Protein AF-A0A1J3J808-F1 (afdb_monomer_lite)

Organism: Noccaea caerulescens (NCBI:txid107243)

Radius of gyration: 17.27 Å; chains: 1; bounding box: 30×44×41 Å

Secondary structure (DSSP, 8-state):
-TTTS---S--BPPTTTTGGGSSSTTTTHHHHHHHHHHHT--B---SS-HHHHHHHHHHHHHTTSS-HHHHHHHHHHHHHHHHHHHHHH--SS-THHHHHHHHHHHHHHHHHHHTT-

Foldseek 3Di:
DCPPVVDLAAAEADELNLQVVDVVGVPCSLVSLLVCLVVRHLYYDYPPPVVVVVVSVVVCCVVVSDPVVSNVSSVVNVVVVVCVVVVVVPPDPPCPVVVVVVVVVVVVVVVVVVVVD

pLDDT: mean 75.34, std 17.38, range [39.56, 93.06]

Structure (mmCIF, N/CA/C/O backbone):
data_AF-A0A1J3J808-F1
#
_entry.id   AF-A0A1J3J808-F1
#
loop_
_atom_site.group_PDB
_atom_site.id
_atom_site.type_symbol
_atom_site.label_atom_id
_atom_site.label_alt_id
_atom_site.label_comp_id
_atom_site.label_asym_id
_atom_site.label_entity_id
_atom_site.label_seq_id
_atom_site.pdbx_PDB_ins_code
_atom_site.Cartn_x
_atom_site.Cartn_y
_atom_site.Cartn_z
_atom_site.occupancy
_atom_site.B_iso_or_equiv
_atom_site.auth_seq_id
_atom_site.auth_comp_id
_atom_site.auth_asym_id
_atom_site.auth_atom_id
_atom_site.pdbx_PDB_model_num
ATOM 1 N N . LEU A 1 1 ? -9.085 -9.922 -10.928 1.00 76.81 1 LEU A N 1
ATOM 2 C CA . LEU A 1 1 ? -8.414 -10.887 -10.026 1.00 76.81 1 LEU A CA 1
ATOM 3 C C . LEU A 1 1 ? -9.219 -11.141 -8.747 1.00 76.81 1 LEU A C 1
ATOM 5 O O . LEU A 1 1 ? -9.826 -12.195 -8.639 1.00 76.81 1 LEU A O 1
ATOM 9 N N . LYS A 1 2 ? -9.308 -10.180 -7.818 1.00 78.00 2 LYS A N 1
ATOM 10 C CA . LYS A 1 2 ? -9.957 -10.384 -6.507 1.00 78.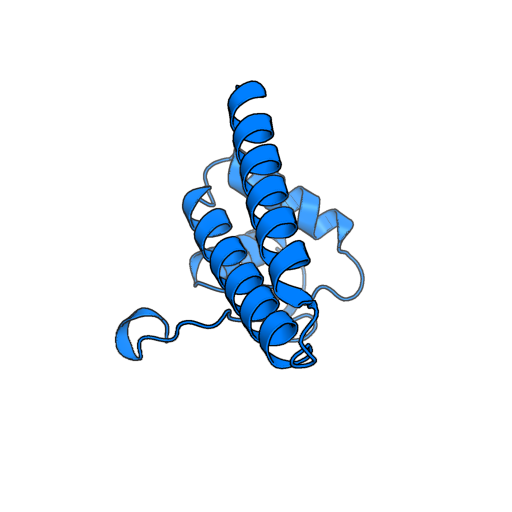00 2 LYS A CA 1
ATOM 11 C C . LYS A 1 2 ? -11.457 -10.721 -6.578 1.00 78.00 2 LYS A C 1
ATOM 13 O O . LYS A 1 2 ? -11.892 -11.656 -5.921 1.00 78.00 2 LYS A O 1
ATOM 18 N N . GLN A 1 3 ? -12.228 -10.001 -7.397 1.00 77.56 3 GLN A N 1
ATOM 19 C CA . GLN A 1 3 ? -13.685 -10.189 -7.4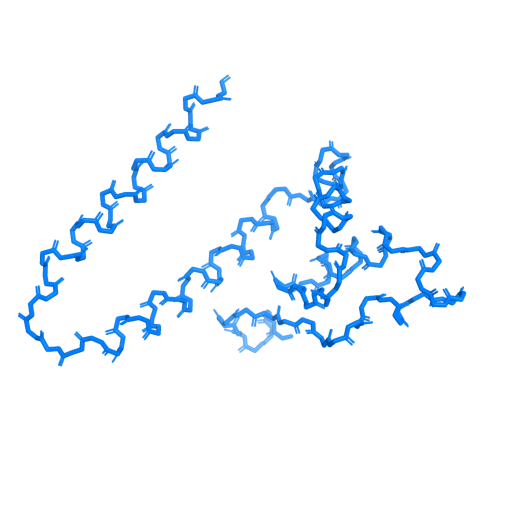87 1.00 77.56 3 GLN A CA 1
ATOM 20 C C . GLN A 1 3 ? -14.078 -11.373 -8.384 1.00 77.56 3 GLN A C 1
ATOM 22 O O . GLN A 1 3 ? -14.750 -12.289 -7.934 1.00 77.56 3 GLN A O 1
ATOM 27 N N . LYS A 1 4 ? -13.613 -11.391 -9.642 1.00 74.75 4 LYS A N 1
ATOM 28 C CA . LYS A 1 4 ? -14.027 -12.409 -10.629 1.00 74.75 4 LYS A CA 1
ATOM 29 C C . LYS A 1 4 ? -13.464 -13.815 -10.380 1.00 74.75 4 LYS A C 1
ATOM 31 O O . LYS A 1 4 ? -14.129 -14.782 -10.710 1.00 74.75 4 LYS A O 1
ATOM 36 N N . LEU A 1 5 ? -12.250 -13.930 -9.833 1.00 78.06 5 LEU A N 1
ATOM 37 C CA . LEU A 1 5 ? -11.577 -15.223 -9.615 1.00 78.06 5 LEU A CA 1
ATOM 38 C C . LEU A 1 5 ? -11.562 -15.640 -8.136 1.00 78.06 5 LEU A C 1
ATOM 40 O O . LEU A 1 5 ? -10.974 -16.656 -7.791 1.00 78.06 5 LEU A O 1
ATOM 44 N N . GLY A 1 6 ? -12.160 -14.839 -7.246 1.00 82.56 6 GLY A N 1
ATOM 45 C CA . GLY A 1 6 ? -12.237 -15.150 -5.818 1.00 82.56 6 GLY A CA 1
ATOM 46 C C . GLY A 1 6 ? -10.887 -15.218 -5.095 1.00 82.56 6 GLY A C 1
ATOM 47 O O . GLY A 1 6 ? -10.810 -15.831 -4.034 1.00 82.56 6 GLY A O 1
ATOM 48 N N . PHE A 1 7 ? -9.825 -14.607 -5.637 1.00 83.62 7 PHE A N 1
ATOM 49 C CA . PHE A 1 7 ? -8.472 -14.701 -5.081 1.00 83.62 7 PHE A CA 1
ATOM 50 C C . PHE A 1 7 ? -8.404 -14.198 -3.624 1.00 83.62 7 PHE A C 1
ATOM 52 O O . PHE A 1 7 ? -8.687 -13.030 -3.327 1.00 83.62 7 PHE A O 1
ATOM 59 N N . LYS A 1 8 ? -8.018 -15.099 -2.709 1.00 79.44 8 LYS A N 1
ATOM 60 C CA . LYS A 1 8 ? -7.935 -14.855 -1.255 1.00 79.44 8 LYS A CA 1
ATOM 61 C C . LYS A 1 8 ? -6.524 -14.547 -0.744 1.00 79.44 8 LYS A C 1
ATOM 63 O O . LYS A 1 8 ? -6.375 -14.265 0.441 1.00 79.44 8 LYS A O 1
ATOM 68 N N . GLY A 1 9 ? -5.511 -14.599 -1.608 1.00 82.31 9 GLY A N 1
ATOM 69 C CA . GLY A 1 9 ? -4.159 -14.157 -1.271 1.00 82.31 9 GLY A CA 1
ATOM 70 C C . GLY A 1 9 ? -4.021 -12.632 -1.284 1.00 82.31 9 GLY A C 1
ATOM 71 O O . GLY A 1 9 ? -5.013 -11.898 -1.398 1.00 82.31 9 GLY A O 1
ATOM 72 N N . PHE A 1 10 ? -2.775 -12.169 -1.202 1.00 86.88 10 PHE A N 1
ATOM 73 C CA . PHE A 1 10 ? -2.398 -10.767 -1.373 1.00 86.88 10 PHE A CA 1
ATOM 74 C C . PHE A 1 10 ? -1.674 -10.567 -2.710 1.00 86.88 10 PHE A C 1
ATOM 76 O O . PHE A 1 10 ? -1.085 -11.502 -3.253 1.00 86.88 10 PHE A O 1
ATOM 83 N N . VAL A 1 11 ? -1.749 -9.356 -3.257 1.00 88.12 11 VAL A N 1
ATOM 84 C CA . VAL A 1 11 ? -1.075 -8.973 -4.506 1.00 88.12 11 VAL A CA 1
ATOM 85 C C . VAL A 1 11 ? 0.166 -8.151 -4.179 1.00 88.12 11 VAL A C 1
ATOM 87 O O . VAL A 1 11 ? 0.059 -7.158 -3.460 1.00 88.12 11 VAL A O 1
ATOM 90 N N . ILE A 1 12 ? 1.321 -8.546 -4.715 1.00 88.12 12 ILE A N 1
ATOM 91 C CA . ILE A 1 12 ? 2.593 -7.836 -4.546 1.00 88.12 12 ILE A CA 1
ATOM 92 C C . ILE A 1 12 ? 3.020 -7.151 -5.850 1.00 88.12 12 ILE A C 1
ATOM 94 O O . ILE A 1 12 ? 2.786 -7.697 -6.929 1.00 88.12 12 ILE A O 1
ATOM 98 N N . SER A 1 13 ? 3.610 -5.958 -5.759 1.00 87.12 13 SER A N 1
ATOM 99 C CA . SER A 1 13 ? 4.238 -5.294 -6.907 1.00 87.12 13 SER A CA 1
ATOM 100 C C . SER A 1 13 ? 5.592 -5.919 -7.251 1.00 87.12 13 SER A C 1
ATOM 102 O O . SER A 1 13 ? 6.268 -6.475 -6.387 1.00 87.12 13 SER A O 1
ATOM 104 N N . ASP A 1 14 ? 6.014 -5.756 -8.502 1.00 86.19 14 ASP A N 1
ATOM 105 C CA . ASP A 1 14 ? 7.381 -6.065 -8.927 1.00 86.19 14 ASP A CA 1
ATOM 106 C C . ASP A 1 14 ? 8.387 -5.021 -8.393 1.00 86.19 14 ASP A C 1
ATOM 108 O O . ASP A 1 14 ? 7.989 -3.964 -7.877 1.00 86.19 14 ASP A O 1
ATOM 112 N N . TRP A 1 15 ? 9.679 -5.318 -8.527 1.00 77.06 15 TRP A N 1
ATOM 113 C CA . TRP A 1 15 ? 10.797 -4.448 -8.162 1.00 77.06 15 TRP A CA 1
ATOM 114 C C . TRP A 1 15 ? 10.718 -3.107 -8.904 1.00 77.06 15 TRP A C 1
ATOM 116 O O . TRP A 1 15 ? 10.725 -3.076 -10.135 1.00 77.06 15 TRP A O 1
ATOM 126 N N . GLU A 1 16 ? 10.629 -1.996 -8.160 1.00 79.00 16 GLU A N 1
ATOM 127 C CA . GLU A 1 16 ? 10.462 -0.630 -8.712 1.00 79.00 16 GLU A CA 1
ATOM 128 C C . GLU A 1 16 ? 9.260 -0.499 -9.662 1.00 79.00 16 GLU A C 1
ATOM 130 O O . GLU A 1 16 ? 9.195 0.387 -10.516 1.00 79.00 16 GLU A O 1
ATOM 135 N N . GLY A 1 17 ? 8.264 -1.378 -9.511 1.00 79.25 17 GLY A N 1
ATOM 136 C CA . GLY A 1 17 ? 7.097 -1.396 -10.388 1.00 79.25 17 GLY A CA 1
ATOM 137 C C . GLY A 1 17 ? 6.292 -0.096 -10.342 1.00 79.25 17 GLY A C 1
ATOM 138 O O . GLY A 1 17 ? 5.654 0.251 -11.328 1.00 79.25 17 GLY A O 1
ATOM 139 N N . LEU A 1 18 ? 6.340 0.638 -9.225 1.00 82.06 18 LEU A N 1
ATOM 140 C CA . LEU A 1 18 ? 5.642 1.918 -9.072 1.00 82.06 18 LEU A CA 1
ATOM 141 C C . LEU A 1 18 ? 6.359 3.065 -9.783 1.00 82.06 18 LEU A C 1
ATOM 143 O O . LEU A 1 18 ? 5.693 3.905 -10.379 1.00 82.06 18 LEU A O 1
ATOM 147 N N . ASP A 1 19 ? 7.690 3.102 -9.753 1.00 80.25 19 ASP A N 1
ATOM 148 C CA . ASP A 1 19 ? 8.473 4.184 -10.363 1.00 80.25 19 ASP A CA 1
ATOM 149 C C . ASP A 1 19 ? 8.286 4.227 -11.882 1.00 80.25 19 ASP A C 1
ATOM 151 O O . ASP A 1 19 ? 8.231 5.302 -12.489 1.00 80.25 19 ASP A O 1
ATOM 155 N N . ARG A 1 20 ? 8.088 3.043 -12.473 1.00 81.75 20 ARG A N 1
ATOM 156 C CA . ARG A 1 20 ? 7.814 2.834 -13.899 1.00 81.75 20 ARG A CA 1
ATOM 157 C C . ARG A 1 20 ? 6.391 3.199 -14.330 1.00 81.75 20 ARG A C 1
ATOM 159 O O . ARG A 1 20 ? 6.120 3.188 -15.525 1.00 81.75 20 ARG A O 1
ATOM 166 N N . LEU A 1 21 ? 5.482 3.515 -13.401 1.00 81.81 21 LEU A N 1
ATOM 167 C CA . LEU A 1 21 ? 4.123 3.969 -13.740 1.00 81.81 21 LEU A CA 1
ATOM 168 C C . LEU A 1 21 ? 4.074 5.442 -14.173 1.00 81.81 21 LEU A C 1
ATOM 170 O O . LEU A 1 21 ? 3.054 5.880 -14.701 1.00 81.81 21 LEU A O 1
ATOM 174 N N . SER A 1 22 ? 5.144 6.206 -13.942 1.00 80.00 22 SER A N 1
ATOM 175 C CA . SER A 1 22 ? 5.245 7.619 -14.329 1.00 80.00 22 SER A CA 1
ATOM 176 C C . SER A 1 22 ? 6.313 7.842 -15.393 1.00 80.00 22 SER A C 1
ATOM 178 O O . SER A 1 22 ? 7.348 7.179 -15.385 1.00 80.00 22 SER A O 1
ATOM 180 N N . GLU A 1 23 ? 6.080 8.816 -16.275 1.00 77.88 23 GLU A N 1
ATOM 181 C CA . GLU A 1 23 ? 7.075 9.326 -17.218 1.00 77.88 23 GLU A CA 1
ATOM 182 C C . GLU A 1 23 ? 7.320 10.821 -16.953 1.00 77.88 23 GLU A C 1
ATOM 184 O O . GLU A 1 23 ? 6.362 11.597 -16.985 1.00 77.88 23 GLU A O 1
ATOM 189 N N . PRO A 1 24 ? 8.572 11.256 -16.697 1.00 81.56 24 PRO A N 1
ATOM 190 C CA . PRO A 1 24 ? 9.784 10.447 -16.516 1.00 81.56 24 PRO A CA 1
ATOM 191 C C . PRO A 1 24 ? 9.735 9.594 -15.234 1.00 81.56 24 PRO A C 1
ATOM 193 O O . PRO A 1 24 ? 8.972 9.894 -14.314 1.00 81.56 24 PRO A O 1
ATOM 196 N N . TRP A 1 25 ? 10.526 8.518 -15.181 1.00 78.62 25 TRP A N 1
ATOM 197 C CA . TRP A 1 25 ? 10.486 7.548 -14.078 1.00 78.62 25 TRP A CA 1
ATOM 198 C C . TRP A 1 25 ? 10.678 8.213 -12.713 1.00 78.62 25 TRP A C 1
ATOM 200 O O . TRP A 1 25 ? 11.556 9.058 -12.539 1.00 78.62 25 TRP A O 1
ATOM 210 N N . GLY A 1 26 ? 9.834 7.838 -11.749 1.00 74.06 26 GLY A N 1
ATOM 211 C CA . GLY A 1 26 ? 9.866 8.369 -10.383 1.00 74.06 26 GLY A CA 1
ATOM 212 C C . GLY A 1 26 ? 9.379 9.818 -10.222 1.00 74.06 26 GLY A C 1
ATOM 213 O O . GLY A 1 26 ? 9.375 10.332 -9.106 1.00 74.06 26 GLY A O 1
ATOM 214 N N . SER A 1 27 ? 8.929 10.491 -11.290 1.00 77.94 27 SER A N 1
ATOM 215 C CA . SER A 1 27 ? 8.514 11.905 -11.231 1.00 77.94 27 SER A CA 1
ATOM 216 C C . SER A 1 27 ? 7.240 12.160 -10.422 1.00 77.94 27 SER A C 1
ATOM 218 O O . SER A 1 27 ? 6.991 13.295 -10.016 1.00 77.94 27 SER A O 1
ATOM 220 N N . ASN A 1 28 ? 6.433 11.126 -10.157 1.00 84.38 28 ASN A N 1
ATOM 221 C CA . ASN A 1 28 ? 5.207 11.256 -9.369 1.00 84.38 28 ASN A CA 1
ATOM 222 C C . ASN A 1 28 ? 4.913 10.010 -8.523 1.00 84.38 28 ASN A C 1
ATOM 224 O O . ASN A 1 28 ? 3.863 9.368 -8.657 1.00 84.38 28 ASN A O 1
ATOM 228 N N . TYR A 1 29 ? 5.860 9.661 -7.650 1.00 85.31 29 TYR A N 1
ATOM 229 C CA . TYR A 1 29 ? 5.779 8.464 -6.812 1.00 85.31 29 TYR A CA 1
ATOM 230 C C . TYR A 1 29 ? 4.488 8.402 -5.983 1.00 85.31 29 TYR A C 1
ATOM 232 O O . TYR A 1 29 ? 3.791 7.390 -6.013 1.00 85.31 29 TYR A O 1
ATOM 240 N N . ARG A 1 30 ? 4.094 9.512 -5.341 1.00 88.06 30 ARG A N 1
ATOM 241 C CA . ARG A 1 30 ? 2.861 9.604 -4.540 1.00 88.06 30 ARG A CA 1
ATOM 242 C C . ARG A 1 30 ? 1.605 9.244 -5.343 1.00 88.06 30 ARG A C 1
ATOM 244 O O . ARG A 1 30 ? 0.765 8.482 -4.867 1.00 88.06 30 ARG A O 1
ATOM 251 N N . ASN A 1 31 ? 1.458 9.752 -6.570 1.00 89.19 31 ASN A N 1
ATOM 252 C CA . ASN A 1 31 ? 0.283 9.437 -7.389 1.00 89.19 31 ASN A CA 1
ATOM 253 C C . ASN A 1 31 ? 0.316 8.000 -7.933 1.00 89.19 31 ASN A C 1
ATOM 255 O O . ASN A 1 31 ? -0.726 7.341 -8.009 1.00 89.19 31 ASN A O 1
ATOM 259 N N . CYS A 1 32 ? 1.504 7.495 -8.278 1.00 88.69 32 CYS A N 1
ATOM 260 C CA . CYS A 1 32 ? 1.690 6.100 -8.680 1.00 88.69 32 CYS A CA 1
ATOM 261 C C . CYS A 1 32 ? 1.316 5.151 -7.538 1.00 88.69 32 CYS A C 1
ATOM 263 O O . CYS A 1 32 ? 0.574 4.193 -7.743 1.00 88.69 32 CYS A O 1
ATOM 265 N N . LEU A 1 33 ? 1.745 5.479 -6.320 1.00 88.75 33 LEU A N 1
ATOM 266 C CA . LEU A 1 33 ? 1.419 4.772 -5.091 1.00 88.75 33 LEU A CA 1
ATOM 267 C C . LEU A 1 33 ? -0.084 4.780 -4.805 1.00 88.75 33 LEU A C 1
ATOM 269 O O . LEU A 1 33 ? -0.673 3.715 -4.611 1.00 88.75 33 LEU A O 1
ATOM 273 N N . LYS A 1 34 ? -0.731 5.950 -4.876 1.00 91.44 34 LYS A N 1
ATOM 274 C CA . LYS A 1 34 ? -2.192 6.062 -4.757 1.00 91.44 34 LYS A CA 1
ATOM 275 C C . LYS A 1 34 ? -2.902 5.146 -5.748 1.00 91.44 34 LYS A C 1
ATOM 277 O O . LYS A 1 34 ? -3.792 4.382 -5.376 1.00 91.44 34 LYS A O 1
ATOM 282 N N . THR A 1 35 ? -2.502 5.224 -7.014 1.00 90.94 35 THR A N 1
ATOM 283 C CA . THR A 1 35 ? -3.118 4.456 -8.099 1.00 90.94 35 THR A CA 1
ATOM 284 C C . THR A 1 35 ? -2.926 2.957 -7.879 1.00 90.94 35 THR A C 1
ATOM 286 O O . THR A 1 35 ? -3.889 2.200 -7.975 1.00 90.94 35 THR A O 1
ATOM 289 N N . ALA A 1 36 ? -1.720 2.527 -7.506 1.00 89.88 36 ALA A N 1
ATOM 290 C CA . ALA A 1 36 ? -1.384 1.137 -7.214 1.00 89.88 36 ALA A CA 1
ATOM 291 C C . ALA A 1 36 ? -2.218 0.558 -6.057 1.00 89.88 36 ALA A C 1
ATOM 293 O O . ALA A 1 36 ? -2.817 -0.517 -6.181 1.00 89.88 36 ALA A O 1
ATOM 294 N N . VAL A 1 37 ? -2.299 1.281 -4.939 1.00 90.56 37 VAL A N 1
ATOM 295 C CA . VAL A 1 37 ? -3.037 0.839 -3.748 1.00 90.56 37 VAL A CA 1
ATOM 296 C C . VAL A 1 37 ? -4.536 0.774 -4.034 1.00 90.56 37 VAL A C 1
ATOM 298 O O . VAL A 1 37 ? -5.169 -0.248 -3.743 1.00 90.56 37 VAL A O 1
ATOM 301 N N . ASN A 1 38 ? -5.095 1.799 -4.682 1.00 90.06 38 ASN A N 1
ATOM 302 C CA . ASN A 1 38 ? -6.511 1.831 -5.056 1.00 90.06 38 ASN A CA 1
ATOM 303 C C . ASN A 1 38 ? -6.863 0.794 -6.139 1.00 90.06 38 ASN A C 1
ATOM 305 O O . ASN A 1 38 ? -7.968 0.254 -6.127 1.00 90.06 38 ASN A O 1
ATOM 309 N N . ALA A 1 39 ? -5.918 0.427 -7.012 1.00 89.19 39 ALA A N 1
ATOM 310 C CA . ALA A 1 39 ? -6.082 -0.666 -7.975 1.00 89.19 39 ALA A CA 1
ATOM 311 C C . ALA A 1 39 ? -6.117 -2.060 -7.317 1.00 89.19 39 ALA A C 1
ATOM 313 O O . ALA A 1 39 ? -6.545 -3.034 -7.943 1.00 89.19 39 ALA A O 1
ATOM 314 N N . GLY A 1 40 ? -5.701 -2.173 -6.053 1.00 88.00 40 GLY A N 1
ATOM 315 C CA . GLY A 1 40 ? -5.792 -3.414 -5.292 1.00 88.00 40 GLY A CA 1
ATOM 316 C C . GLY A 1 40 ? -4.459 -4.113 -5.026 1.00 88.00 40 GLY A C 1
ATOM 317 O O . GLY A 1 40 ? -4.496 -5.282 -4.634 1.00 88.00 40 GLY A O 1
ATOM 318 N N . ILE A 1 41 ? -3.319 -3.431 -5.196 1.00 89.44 41 ILE A N 1
ATOM 319 C CA . ILE A 1 41 ? -2.006 -3.923 -4.744 1.00 89.44 41 ILE A CA 1
ATOM 320 C C . ILE A 1 41 ? -1.956 -3.867 -3.215 1.00 89.44 41 ILE A C 1
ATOM 322 O O . ILE A 1 41 ? -2.292 -2.844 -2.620 1.00 89.44 41 ILE A O 1
ATOM 326 N N . ASP A 1 42 ? -1.599 -4.985 -2.583 1.00 87.19 42 ASP A N 1
ATOM 327 C CA . ASP A 1 42 ? -1.603 -5.151 -1.124 1.00 87.19 42 ASP A CA 1
ATOM 328 C C . ASP A 1 42 ? -0.209 -4.993 -0.512 1.00 87.19 42 ASP A C 1
ATOM 330 O O . ASP A 1 42 ? -0.084 -4.586 0.638 1.00 87.19 42 ASP A O 1
ATOM 334 N N . MET A 1 43 ? 0.838 -5.310 -1.273 1.00 85.56 43 MET A N 1
ATOM 335 C CA . MET A 1 43 ? 2.226 -5.188 -0.846 1.00 85.56 43 MET A CA 1
ATOM 336 C C . MET A 1 43 ? 3.052 -4.551 -1.959 1.00 85.56 43 MET A C 1
ATOM 338 O O . MET A 1 43 ? 2.971 -4.962 -3.114 1.00 85.56 43 MET A O 1
ATOM 342 N N . VAL A 1 44 ? 3.854 -3.551 -1.613 1.00 86.38 44 VAL A N 1
ATOM 343 C CA . VAL A 1 44 ? 4.743 -2.882 -2.563 1.00 86.38 44 VAL A CA 1
ATOM 344 C C . VAL A 1 44 ? 6.179 -3.282 -2.261 1.00 86.38 44 VAL A C 1
ATOM 346 O O . VAL A 1 44 ? 6.635 -3.175 -1.123 1.00 86.38 44 VAL A O 1
ATOM 349 N N . MET A 1 45 ? 6.888 -3.747 -3.284 1.00 83.06 45 MET A N 1
ATOM 350 C CA . MET A 1 45 ? 8.308 -4.057 -3.198 1.00 83.06 45 MET A CA 1
ATOM 351 C C . MET A 1 45 ? 9.121 -2.778 -3.407 1.00 83.06 45 MET A C 1
ATOM 353 O O . MET A 1 45 ? 9.380 -2.365 -4.535 1.00 83.06 45 MET A O 1
ATOM 357 N N . VAL A 1 46 ? 9.499 -2.141 -2.298 1.00 80.19 46 VAL A N 1
ATOM 358 C CA . VAL A 1 46 ? 10.343 -0.940 -2.297 1.00 80.19 46 VAL A CA 1
ATOM 359 C C . VAL A 1 46 ? 11.787 -1.343 -1.990 1.00 80.19 46 VAL A C 1
ATOM 361 O O . VAL A 1 46 ? 12.037 -1.832 -0.887 1.00 80.19 46 VAL A O 1
ATOM 364 N N . PRO A 1 47 ? 12.744 -1.144 -2.912 1.00 70.62 47 PRO A N 1
ATOM 365 C CA . PRO A 1 47 ? 14.109 -1.625 -2.709 1.00 70.62 47 PRO A CA 1
ATOM 366 C C . PRO A 1 47 ? 14.964 -0.725 -1.809 1.00 70.62 47 PRO A C 1
ATOM 368 O O . PRO A 1 47 ? 15.752 -1.233 -1.017 1.00 70.62 47 PRO A O 1
ATOM 371 N N . PHE A 1 48 ? 14.799 0.601 -1.893 1.00 71.94 48 PHE A N 1
ATOM 372 C CA . PHE A 1 48 ? 15.699 1.552 -1.222 1.00 71.94 48 PHE A CA 1
ATOM 373 C C . PHE A 1 48 ? 14.961 2.594 -0.366 1.00 71.94 48 PHE A C 1
ATOM 375 O O . PHE A 1 48 ? 15.343 2.847 0.777 1.00 71.94 48 PHE A O 1
ATOM 382 N N . ASN A 1 49 ? 13.849 3.149 -0.859 1.00 80.06 49 ASN A N 1
ATOM 383 C CA . ASN A 1 49 ? 13.203 4.329 -0.266 1.00 80.06 49 ASN A CA 1
ATOM 384 C C . ASN A 1 49 ? 11.976 4.007 0.605 1.00 80.06 49 ASN A C 1
ATOM 386 O O . ASN A 1 49 ? 10.929 4.644 0.497 1.00 80.06 49 ASN A O 1
ATOM 390 N N . TYR A 1 50 ? 12.092 3.038 1.518 1.00 83.62 50 TYR A N 1
ATOM 391 C CA . TYR A 1 50 ? 10.970 2.645 2.387 1.00 83.62 50 TYR A CA 1
ATOM 392 C C . TYR A 1 50 ? 10.459 3.793 3.279 1.00 83.62 50 TYR A C 1
ATOM 394 O O . TYR A 1 50 ? 9.276 3.841 3.601 1.00 83.62 50 TYR A O 1
ATOM 402 N N . LYS A 1 51 ? 11.329 4.736 3.672 1.00 86.81 51 LYS A N 1
ATOM 403 C CA . LYS A 1 51 ? 10.941 5.896 4.494 1.00 86.81 51 LYS A CA 1
ATOM 404 C C . LYS A 1 51 ? 9.984 6.826 3.752 1.00 86.81 51 LYS A C 1
ATOM 406 O O . LYS A 1 51 ? 8.965 7.209 4.314 1.00 86.81 51 LYS A O 1
ATOM 411 N N . GLN A 1 52 ? 10.306 7.134 2.496 1.00 85.94 52 GLN A N 1
ATOM 412 C CA . GLN A 1 52 ? 9.469 7.966 1.636 1.00 85.94 52 GLN A CA 1
ATOM 413 C C . GLN A 1 52 ? 8.125 7.283 1.375 1.00 85.94 52 GLN A C 1
ATOM 415 O O . GLN A 1 52 ? 7.084 7.904 1.535 1.00 85.94 52 GLN A O 1
ATOM 420 N N . PHE A 1 53 ? 8.140 5.975 1.099 1.00 87.62 53 PHE A N 1
ATOM 421 C CA . PHE A 1 53 ? 6.916 5.187 0.959 1.00 87.62 53 PHE A CA 1
ATOM 422 C C . PHE A 1 53 ? 6.002 5.279 2.191 1.00 87.62 53 PHE A C 1
ATOM 424 O O . PHE A 1 53 ? 4.800 5.478 2.045 1.00 87.62 53 PHE A O 1
ATOM 431 N N . VAL A 1 54 ? 6.550 5.142 3.405 1.00 88.94 54 VAL A N 1
ATOM 432 C CA . VAL A 1 54 ? 5.758 5.229 4.645 1.00 88.94 54 VAL A CA 1
ATOM 433 C C . VAL A 1 54 ? 5.172 6.628 4.834 1.00 88.94 54 VAL A C 1
ATOM 435 O O . VAL A 1 54 ? 4.011 6.741 5.223 1.00 88.94 54 VAL A O 1
ATOM 438 N N . GLN A 1 55 ? 5.947 7.675 4.548 1.00 91.19 55 GLN A N 1
ATOM 439 C CA . GLN A 1 55 ? 5.475 9.061 4.617 1.00 91.19 55 GLN A CA 1
ATOM 440 C C . GLN A 1 55 ? 4.342 9.301 3.615 1.00 91.19 55 GLN A C 1
ATOM 442 O O . GLN A 1 55 ? 3.234 9.634 4.023 1.00 91.19 55 GLN A O 1
ATOM 447 N N . ASP A 1 56 ? 4.567 8.993 2.336 1.00 90.81 56 ASP A N 1
ATOM 448 C CA . ASP A 1 56 ? 3.5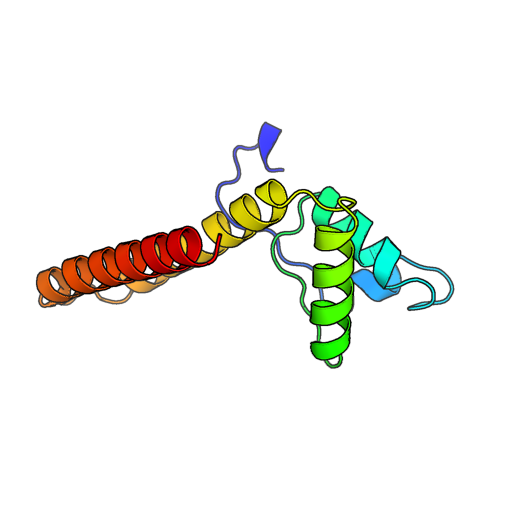72 9.189 1.280 1.00 90.81 56 ASP A CA 1
ATOM 449 C C . ASP A 1 56 ? 2.289 8.384 1.538 1.00 90.81 56 ASP A C 1
ATOM 451 O O . ASP A 1 56 ? 1.189 8.893 1.321 1.00 90.81 56 ASP A O 1
ATOM 455 N N . MET A 1 57 ? 2.405 7.145 2.033 1.00 90.44 57 MET A N 1
ATOM 456 C CA . MET A 1 57 ? 1.246 6.333 2.420 1.00 90.44 57 MET A CA 1
ATOM 457 C C . MET A 1 57 ? 0.466 6.944 3.581 1.00 90.44 57 MET A C 1
ATOM 459 O O . MET A 1 57 ? -0.762 6.944 3.541 1.00 90.44 57 MET A O 1
ATOM 463 N N . THR A 1 58 ? 1.158 7.440 4.608 1.00 91.81 58 THR A N 1
ATOM 464 C CA . THR A 1 58 ? 0.512 8.077 5.766 1.00 91.81 58 THR A CA 1
ATOM 465 C C . THR A 1 58 ? -0.257 9.308 5.312 1.00 91.81 58 THR A C 1
ATOM 467 O O . THR A 1 58 ? -1.462 9.398 5.533 1.00 91.81 58 THR A O 1
ATOM 470 N N . ASP A 1 59 ? 0.396 10.170 4.541 1.00 93.06 59 ASP A N 1
ATOM 471 C CA . ASP A 1 59 ? -0.195 11.385 3.994 1.00 93.06 59 ASP A CA 1
ATOM 472 C C . ASP A 1 59 ? -1.383 11.095 3.052 1.00 93.06 59 ASP A C 1
ATOM 474 O O . ASP A 1 59 ? -2.294 11.908 2.934 1.00 93.06 59 ASP A O 1
ATOM 478 N N . LEU A 1 60 ? -1.379 9.973 2.319 1.00 92.81 60 LEU A N 1
ATOM 479 C CA . LEU A 1 60 ? -2.497 9.550 1.454 1.00 92.81 60 LEU A CA 1
ATOM 480 C C . LEU A 1 60 ? -3.713 9.056 2.249 1.00 92.81 60 LEU A C 1
ATOM 482 O O . LEU A 1 60 ? -4.851 9.194 1.793 1.00 92.81 60 LEU A O 1
ATOM 486 N N . VAL A 1 61 ? -3.480 8.449 3.412 1.00 92.88 61 VAL A N 1
ATOM 487 C CA . VAL A 1 61 ? -4.549 8.010 4.317 1.00 92.88 61 VAL A CA 1
ATOM 488 C C . VAL A 1 61 ? -5.110 9.204 5.085 1.00 92.88 61 VAL A C 1
ATOM 490 O O . VAL A 1 61 ? -6.327 9.343 5.184 1.00 92.88 61 VAL A O 1
ATOM 493 N N . GLU A 1 62 ? -4.244 10.096 5.569 1.00 92.81 62 GLU A N 1
ATOM 494 C CA . GLU A 1 62 ? -4.639 11.329 6.257 1.00 92.81 62 GLU A CA 1
ATOM 495 C C . GLU A 1 62 ? -5.397 12.289 5.333 1.00 92.81 62 GLU A C 1
ATOM 497 O O . GLU A 1 62 ? -6.392 12.882 5.752 1.00 92.81 62 GLU A O 1
ATOM 502 N N . SER A 1 63 ? -5.002 12.390 4.057 1.00 92.56 63 SER A N 1
ATOM 503 C CA . SER A 1 63 ? -5.738 13.174 3.056 1.00 92.56 63 SER A CA 1
ATOM 504 C C . SER A 1 63 ? -7.065 12.536 2.625 1.00 92.56 63 SER A C 1
ATOM 506 O O . SER A 1 63 ? -7.851 13.172 1.921 1.00 92.56 63 SER A O 1
ATOM 508 N N . GLY A 1 64 ? -7.331 11.284 3.018 1.00 91.44 64 GLY A N 1
ATOM 509 C CA . GLY A 1 64 ? -8.526 10.529 2.633 1.00 91.44 64 GLY A CA 1
ATOM 510 C C . GLY A 1 64 ? -8.524 10.030 1.183 1.00 91.44 64 GLY A C 1
ATOM 511 O O . GLY A 1 64 ? -9.516 9.460 0.728 1.00 91.44 64 GLY A O 1
ATOM 512 N N . GLU A 1 65 ? -7.422 10.206 0.449 1.00 91.75 65 GLU A N 1
ATOM 513 C CA . GLU A 1 65 ? -7.253 9.705 -0.920 1.00 91.75 65 GLU A CA 1
ATOM 514 C C . GLU A 1 65 ? -7.166 8.171 -0.985 1.00 91.75 65 GLU A C 1
ATOM 516 O O . GLU A 1 65 ? -7.508 7.560 -2.007 1.00 91.75 65 GLU A O 1
ATOM 521 N N . VAL A 1 66 ? -6.709 7.552 0.105 1.00 92.06 66 VAL A N 1
ATOM 522 C CA . VAL A 1 66 ? -6.748 6.107 0.332 1.00 92.06 66 VAL A CA 1
ATOM 523 C C . VAL A 1 66 ? -7.596 5.839 1.579 1.00 92.06 66 VAL A C 1
ATOM 525 O O . VAL A 1 66 ? -7.221 6.250 2.676 1.00 92.06 66 VAL A O 1
ATOM 528 N N . PRO A 1 67 ? -8.731 5.130 1.462 1.00 92.25 67 PRO A N 1
ATOM 529 C CA . PRO A 1 67 ? -9.564 4.841 2.621 1.00 92.25 67 PRO A CA 1
ATOM 530 C C . PRO A 1 67 ? -8.862 3.849 3.555 1.00 92.25 67 PRO A C 1
ATOM 532 O O . PRO A 1 67 ? -8.301 2.853 3.096 1.00 92.25 67 PRO A O 1
ATOM 535 N N . ILE A 1 68 ? -8.973 4.052 4.872 1.00 90.50 68 ILE A N 1
ATOM 536 C CA . ILE A 1 68 ? -8.388 3.144 5.879 1.00 90.50 68 ILE A CA 1
ATOM 537 C C . ILE A 1 68 ? -8.837 1.686 5.684 1.00 90.50 68 ILE A C 1
ATOM 539 O O . ILE A 1 68 ? -8.035 0.765 5.789 1.00 90.50 68 ILE A O 1
ATOM 543 N N . ALA A 1 69 ? -10.082 1.480 5.239 1.00 91.31 69 ALA A N 1
ATOM 544 C CA . ALA A 1 69 ? -10.621 0.160 4.918 1.00 91.31 69 ALA A CA 1
ATOM 545 C C . ALA A 1 69 ? -9.814 -0.585 3.834 1.00 91.31 69 ALA A C 1
ATOM 547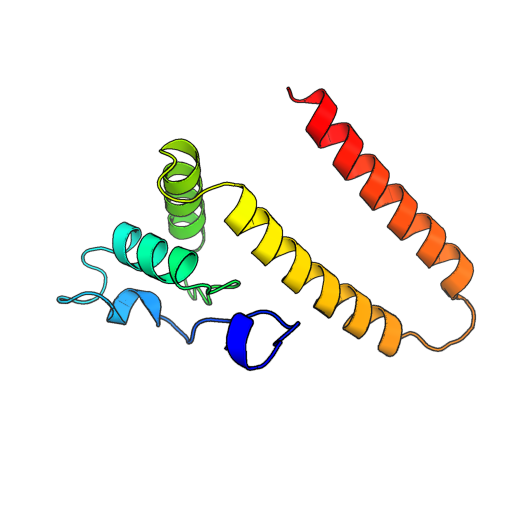 O O . ALA A 1 69 ? -9.763 -1.816 3.826 1.00 91.31 69 ALA A O 1
ATOM 548 N N . ARG A 1 70 ? -9.164 0.139 2.909 1.00 91.62 70 ARG A N 1
ATOM 549 C CA . ARG A 1 70 ? -8.296 -0.461 1.886 1.00 91.62 70 ARG A C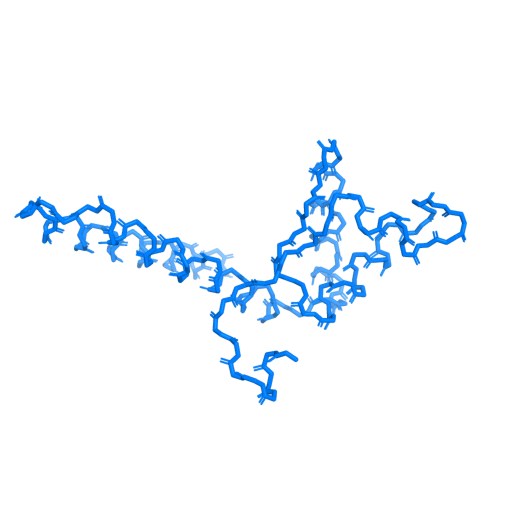A 1
ATOM 550 C C . ARG A 1 70 ? -6.997 -0.982 2.493 1.00 91.62 70 ARG A C 1
ATOM 552 O O . ARG A 1 70 ? -6.524 -2.038 2.064 1.00 91.62 70 ARG A O 1
ATOM 559 N N . VAL A 1 71 ? -6.452 -0.254 3.467 1.00 89.81 71 VAL A N 1
ATOM 560 C CA . VAL A 1 71 ? -5.271 -0.657 4.239 1.00 89.81 71 VAL A CA 1
ATOM 561 C C . VAL A 1 71 ? -5.605 -1.880 5.088 1.00 89.81 71 VAL A C 1
ATOM 563 O O . VAL A 1 71 ? -4.862 -2.858 5.047 1.00 89.81 71 VAL A O 1
ATOM 566 N N . ASP A 1 72 ? -6.762 -1.882 5.751 1.00 89.56 72 ASP A N 1
ATOM 567 C CA . ASP A 1 72 ? -7.225 -3.020 6.548 1.00 89.56 72 ASP A CA 1
ATOM 568 C C . ASP A 1 72 ? -7.392 -4.298 5.700 1.00 89.56 72 ASP A C 1
ATOM 570 O O . ASP A 1 72 ? -6.875 -5.344 6.092 1.00 89.56 72 ASP A O 1
ATOM 574 N N . ASP A 1 73 ? -8.004 -4.234 4.502 1.00 90.19 73 ASP A N 1
ATOM 575 C CA . ASP A 1 73 ? -8.095 -5.399 3.585 1.00 90.19 73 ASP A CA 1
ATOM 576 C C . ASP A 1 73 ? -6.705 -5.906 3.164 1.00 90.19 73 ASP A C 1
ATOM 578 O O . ASP A 1 73 ? -6.473 -7.118 3.110 1.00 90.19 73 ASP A O 1
ATOM 582 N N . ALA A 1 74 ? -5.759 -5.001 2.886 1.00 89.62 74 ALA A N 1
ATOM 583 C CA . ALA A 1 74 ? -4.396 -5.383 2.520 1.00 89.62 74 ALA A CA 1
ATOM 584 C C . ALA A 1 74 ? -3.680 -6.093 3.682 1.00 89.62 74 ALA A C 1
ATOM 586 O O . ALA A 1 74 ? -3.116 -7.177 3.499 1.00 89.62 74 ALA A O 1
ATOM 587 N N . VAL A 1 75 ? -3.747 -5.522 4.889 1.00 90.06 75 VAL A N 1
ATOM 588 C CA . VAL A 1 75 ? -3.129 -6.083 6.098 1.00 90.06 75 VAL A CA 1
ATOM 589 C C . VAL A 1 75 ? -3.765 -7.421 6.465 1.00 90.06 75 VAL A C 1
ATOM 591 O O . VAL A 1 75 ? -3.038 -8.377 6.742 1.00 90.06 75 VAL A O 1
ATOM 594 N N . GLU A 1 76 ? -5.092 -7.544 6.399 1.00 89.44 76 GLU A N 1
ATOM 595 C CA . GLU A 1 76 ? -5.796 -8.796 6.685 1.00 89.44 76 GLU A CA 1
ATOM 596 C C . GLU A 1 76 ? -5.338 -9.922 5.748 1.00 89.44 76 GLU A C 1
ATOM 598 O O . GLU A 1 76 ? -5.068 -11.036 6.201 1.00 89.44 76 GLU A O 1
ATOM 603 N N . ARG A 1 77 ? -5.185 -9.649 4.446 1.00 88.69 77 ARG A N 1
ATOM 604 C CA . ARG A 1 77 ? -4.706 -10.642 3.465 1.00 88.69 77 ARG A CA 1
ATOM 605 C C . ARG A 1 77 ? -3.270 -11.072 3.731 1.00 88.69 77 ARG A C 1
ATOM 607 O O . ARG A 1 77 ? -2.970 -12.266 3.659 1.00 88.69 77 ARG A O 1
ATOM 614 N N . ILE A 1 78 ? -2.393 -10.126 4.060 1.00 87.25 78 ILE A N 1
ATOM 615 C CA . ILE A 1 78 ? -0.995 -10.418 4.399 1.00 87.25 78 ILE A CA 1
ATOM 616 C C . ILE A 1 78 ? -0.933 -11.271 5.667 1.00 87.25 78 ILE A C 1
ATOM 618 O O . ILE A 1 78 ? -0.255 -12.300 5.687 1.00 87.25 78 ILE A O 1
ATOM 622 N N . LEU A 1 79 ? -1.661 -10.879 6.716 1.00 86.75 79 LEU A N 1
ATOM 623 C CA . LEU A 1 79 ? -1.710 -11.623 7.971 1.00 86.75 79 LEU A CA 1
ATOM 624 C C . LEU A 1 79 ? -2.312 -13.011 7.771 1.00 86.75 79 LEU A C 1
ATOM 626 O O . LEU A 1 79 ? -1.744 -13.979 8.263 1.00 86.75 79 LEU A O 1
ATOM 630 N N . ARG A 1 80 ? -3.389 -13.146 6.993 1.00 85.88 80 ARG A N 1
ATOM 631 C CA . ARG A 1 80 ? -3.995 -14.439 6.650 1.00 85.88 80 ARG A CA 1
ATOM 632 C C . ARG A 1 80 ? -2.975 -15.390 6.034 1.00 85.88 80 ARG A C 1
ATOM 634 O O . ARG A 1 80 ? -2.856 -16.521 6.496 1.00 85.88 80 ARG A O 1
ATOM 641 N N . VAL A 1 81 ? -2.220 -14.941 5.029 1.00 85.50 81 VAL A N 1
ATOM 642 C CA . VAL A 1 81 ? -1.189 -15.782 4.401 1.00 85.50 81 VAL A CA 1
ATOM 643 C C . VAL A 1 81 ? -0.061 -16.095 5.382 1.00 85.50 81 VAL A C 1
ATOM 645 O O . VAL A 1 81 ? 0.373 -17.241 5.430 1.00 85.50 81 VAL A O 1
ATOM 648 N N . LYS A 1 82 ? 0.370 -15.139 6.215 1.00 81.75 82 LYS A N 1
ATOM 649 C CA . LYS A 1 82 ? 1.373 -15.395 7.263 1.00 81.75 82 LYS A CA 1
ATOM 650 C C . LYS A 1 82 ? 0.898 -16.434 8.278 1.00 81.75 82 LYS A C 1
ATOM 652 O O . LYS A 1 82 ? 1.653 -17.346 8.582 1.00 81.75 82 LYS A O 1
ATOM 657 N N . PHE A 1 83 ? -0.338 -16.341 8.764 1.00 82.25 83 PHE A N 1
ATOM 658 C CA . PHE A 1 83 ? -0.902 -17.312 9.703 1.00 82.25 83 PHE A CA 1
ATOM 659 C C . PHE A 1 83 ? -1.027 -18.697 9.084 1.00 82.25 83 PHE A C 1
ATOM 661 O O . PHE A 1 83 ? -0.650 -19.672 9.723 1.00 82.25 83 PHE A O 1
ATOM 668 N N . VAL A 1 84 ? -1.498 -18.790 7.840 1.00 80.88 84 VAL A N 1
ATOM 669 C CA . VAL A 1 84 ? -1.576 -20.069 7.125 1.00 80.88 84 VAL A CA 1
ATOM 670 C C . VAL A 1 84 ? -0.176 -20.646 6.904 1.00 80.88 84 VAL A C 1
ATOM 672 O O . VAL A 1 84 ? 0.057 -21.799 7.240 1.00 80.88 84 VAL A O 1
ATOM 675 N N . ALA A 1 85 ? 0.781 -19.856 6.416 1.00 74.50 85 ALA A N 1
ATOM 676 C CA . ALA A 1 85 ? 2.145 -20.319 6.161 1.00 74.50 85 ALA A CA 1
ATOM 677 C C . ALA A 1 85 ? 2.875 -20.746 7.446 1.00 74.50 85 ALA A C 1
ATOM 679 O O . ALA A 1 85 ? 3.516 -21.792 7.466 1.00 74.50 85 ALA A O 1
ATOM 680 N N . VAL A 1 86 ? 2.747 -19.971 8.528 1.00 65.81 86 VAL A N 1
ATOM 681 C CA . VAL A 1 86 ? 3.337 -20.302 9.833 1.00 65.81 86 VAL A CA 1
ATOM 682 C C . VAL A 1 86 ? 2.656 -21.529 10.436 1.00 65.81 86 VAL A C 1
ATOM 684 O O . VAL A 1 86 ? 3.348 -22.449 10.854 1.00 65.81 86 VAL A O 1
ATOM 687 N N . SER A 1 87 ? 1.322 -21.600 10.403 1.00 55.22 87 SER A N 1
ATOM 688 C CA . SER A 1 87 ? 0.567 -22.743 10.934 1.00 55.22 87 SER A CA 1
ATOM 689 C C . SER A 1 87 ? 0.807 -24.040 10.160 1.00 55.22 87 SER A C 1
ATOM 691 O O . SER A 1 87 ? 0.644 -25.114 10.732 1.00 55.22 87 SER A O 1
ATOM 693 N N . LEU A 1 88 ? 1.145 -23.966 8.870 1.00 50.72 88 LEU A N 1
ATOM 694 C CA . LEU A 1 88 ? 1.432 -25.147 8.055 1.00 50.72 88 LEU A CA 1
ATOM 695 C C . LEU A 1 88 ? 2.850 -25.689 8.278 1.00 50.72 88 LEU A C 1
ATOM 697 O O . LEU A 1 88 ? 3.072 -26.874 8.048 1.00 50.72 88 LEU A O 1
ATOM 701 N N . ASN A 1 89 ? 3.792 -24.862 8.750 1.00 50.31 89 ASN A N 1
ATOM 702 C CA . ASN A 1 89 ? 5.195 -25.258 8.915 1.00 50.31 89 ASN A CA 1
ATOM 703 C C . ASN A 1 89 ? 5.562 -25.692 10.349 1.00 50.31 89 ASN A C 1
ATOM 705 O O . ASN A 1 89 ? 6.696 -26.100 10.588 1.00 50.31 89 ASN A O 1
ATOM 709 N N . THR A 1 90 ? 4.620 -25.639 11.299 1.00 46.47 90 THR A N 1
ATOM 710 C CA . THR A 1 90 ? 4.815 -26.054 12.702 1.00 46.47 90 THR A CA 1
ATOM 711 C C . THR A 1 90 ? 3.897 -27.208 13.122 1.00 46.47 90 THR A C 1
ATOM 713 O O . THR A 1 90 ? 3.381 -27.266 14.235 1.00 46.47 90 THR A O 1
ATOM 716 N N . LEU A 1 91 ? 3.705 -28.211 12.260 1.00 48.31 91 LEU A N 1
ATOM 717 C CA . LEU A 1 91 ? 3.043 -29.457 12.671 1.00 48.31 91 LEU A CA 1
ATOM 718 C C . LEU A 1 91 ? 4.007 -30.387 13.430 1.00 48.31 91 LEU A C 1
ATOM 720 O O . LEU A 1 91 ? 4.343 -31.478 12.977 1.00 48.31 91 LEU A O 1
ATOM 724 N N . SER A 1 92 ? 4.391 -29.983 14.643 1.00 45.50 92 SER A N 1
ATOM 725 C CA . SER A 1 92 ? 4.864 -30.895 15.692 1.00 45.50 92 SER A CA 1
ATOM 726 C C . SER A 1 92 ? 4.202 -30.543 17.028 1.00 45.50 92 SER A C 1
ATOM 728 O O . SER A 1 92 ? 4.727 -29.736 17.774 1.00 45.50 92 SER A O 1
ATOM 730 N N . ARG A 1 93 ? 3.022 -31.133 17.288 1.00 48.28 93 ARG A N 1
ATOM 731 C CA . ARG A 1 93 ? 2.271 -31.376 18.554 1.00 48.28 93 ARG A CA 1
ATOM 732 C C . ARG A 1 93 ? 2.356 -30.449 19.803 1.00 48.28 93 ARG A C 1
ATOM 734 O O . ARG A 1 93 ? 1.631 -30.733 20.751 1.00 48.28 93 ARG A O 1
ATOM 741 N N . THR A 1 94 ? 3.090 -29.339 19.844 1.00 45.47 94 THR A N 1
ATOM 742 C CA . THR A 1 94 ? 3.178 -28.414 21.001 1.00 45.47 94 THR A CA 1
ATOM 743 C C . THR A 1 94 ? 2.379 -27.109 20.846 1.00 45.47 94 THR A C 1
ATOM 745 O O . THR A 1 94 ? 2.324 -26.303 21.772 1.00 45.47 94 THR A O 1
ATOM 748 N N . ASP A 1 95 ? 1.697 -26.899 19.718 1.00 49.91 95 ASP A N 1
ATOM 749 C CA . ASP A 1 95 ? 1.226 -25.564 19.304 1.00 49.91 95 ASP A CA 1
ATOM 750 C C . ASP A 1 95 ? -0.148 -25.105 19.819 1.00 49.91 95 ASP A C 1
ATOM 752 O O . ASP A 1 95 ? -0.515 -23.943 19.626 1.00 49.91 95 ASP A O 1
ATOM 756 N N . LEU A 1 96 ? -0.893 -25.939 20.555 1.00 50.16 96 LEU A N 1
ATOM 757 C CA . LEU A 1 96 ? -2.162 -25.503 21.167 1.00 50.16 96 LEU A CA 1
ATOM 758 C C . LEU A 1 96 ? -1.959 -24.371 22.194 1.00 50.16 96 LEU A C 1
ATOM 760 O O . LEU A 1 96 ? -2.828 -23.517 22.360 1.00 50.16 96 LEU A O 1
ATOM 764 N N . CYS A 1 97 ? -0.788 -24.309 22.835 1.00 47.78 97 CYS A N 1
ATOM 765 C CA . CYS A 1 97 ? -0.463 -23.256 23.799 1.00 47.78 97 CYS A CA 1
ATOM 766 C C . CYS A 1 97 ? -0.117 -21.916 23.111 1.00 47.78 97 CYS A C 1
ATOM 768 O O . CYS A 1 97 ? -0.408 -20.844 23.643 1.00 47.78 97 CYS A O 1
ATOM 770 N N . TRP A 1 98 ? 0.432 -21.956 21.889 1.00 41.81 98 TRP A N 1
ATOM 771 C CA . TRP A 1 98 ? 0.814 -20.760 21.127 1.00 41.81 98 TRP A CA 1
ATOM 772 C C . TRP A 1 98 ? -0.336 -20.145 20.327 1.00 41.81 98 TRP A C 1
ATOM 774 O O . TRP A 1 98 ? -0.395 -18.921 20.208 1.00 41.81 98 TRP A O 1
ATOM 784 N N . GLN A 1 99 ? -1.297 -20.945 19.851 1.00 50.12 99 GLN A N 1
ATOM 785 C CA . GLN A 1 99 ? -2.497 -20.411 19.191 1.00 50.12 99 GLN A CA 1
ATOM 786 C C . GLN A 1 99 ? -3.339 -19.538 20.139 1.00 50.12 99 GLN A C 1
ATOM 788 O O . GLN A 1 99 ? -3.814 -18.474 19.737 1.00 50.12 99 GLN A O 1
ATOM 793 N N . LEU A 1 100 ? -3.436 -19.914 21.420 1.00 51.91 100 LEU A N 1
ATOM 794 C CA . LEU A 1 100 ? -4.085 -19.096 22.452 1.00 51.91 100 LEU A CA 1
ATOM 795 C C . LEU A 1 100 ? -3.310 -17.797 22.745 1.00 51.91 100 LEU A C 1
ATOM 797 O O . LEU A 1 100 ? -3.924 -16.754 22.949 1.00 51.91 100 LEU A O 1
ATOM 801 N N . LEU A 1 101 ? -1.973 -17.819 22.712 1.00 52.91 101 LEU A N 1
ATOM 802 C CA . LEU A 1 101 ? -1.125 -16.632 22.908 1.00 52.91 101 LEU A CA 1
ATOM 803 C C . LEU A 1 101 ? -1.175 -15.654 21.722 1.00 52.91 101 LEU A C 1
ATOM 805 O O . LEU A 1 101 ? -1.223 -14.441 21.932 1.00 52.91 101 LEU A O 1
ATOM 809 N N . ALA A 1 102 ? -1.211 -16.159 20.486 1.00 52.66 102 ALA A N 1
ATOM 810 C CA . ALA A 1 102 ? -1.346 -15.335 19.286 1.00 52.66 102 ALA A CA 1
ATOM 811 C C . ALA A 1 102 ? -2.724 -14.655 19.212 1.00 52.66 102 ALA A C 1
ATOM 813 O O . ALA A 1 102 ? -2.795 -13.452 18.951 1.00 52.66 102 ALA A O 1
ATOM 814 N N . ALA A 1 103 ? -3.802 -15.381 19.533 1.00 52.66 103 ALA A N 1
ATOM 815 C CA . ALA A 1 103 ? -5.146 -14.809 19.642 1.00 52.66 103 ALA A CA 1
ATOM 816 C C . ALA A 1 103 ? -5.210 -13.703 20.714 1.00 52.66 103 ALA A C 1
ATOM 818 O O . ALA A 1 103 ? -5.735 -12.616 20.466 1.00 52.66 103 ALA A O 1
ATOM 819 N N . ARG A 1 104 ? -4.565 -13.927 21.865 1.00 50.09 104 ARG A N 1
ATOM 820 C CA . ARG A 1 104 ? -4.504 -12.965 22.976 1.00 50.09 104 ARG A CA 1
ATOM 821 C C . ARG A 1 104 ? -3.701 -11.699 22.642 1.00 50.09 104 ARG A C 1
ATOM 823 O O . ARG A 1 104 ? -4.006 -10.621 23.150 1.00 50.09 104 ARG A O 1
ATOM 830 N N . ASN A 1 105 ? -2.688 -11.800 21.778 1.00 47.31 105 ASN A N 1
ATOM 831 C CA . ASN A 1 105 ? -1.916 -10.644 21.309 1.00 47.31 105 ASN A CA 1
ATOM 832 C C . ASN A 1 105 ? -2.652 -9.829 20.234 1.00 47.31 105 ASN A C 1
ATOM 834 O O . ASN A 1 105 ? -2.510 -8.606 20.208 1.00 47.31 105 ASN A O 1
ATOM 838 N N . ILE A 1 106 ? -3.475 -10.469 19.397 1.00 53.19 106 ILE A N 1
ATOM 839 C CA . ILE A 1 106 ? -4.358 -9.774 18.445 1.00 53.19 106 ILE A CA 1
ATOM 840 C C . ILE A 1 106 ? -5.442 -8.984 19.187 1.00 53.19 106 ILE A C 1
ATOM 842 O O . ILE A 1 106 ? -5.674 -7.822 18.857 1.00 53.19 106 ILE A O 1
ATOM 846 N N . GLU A 1 107 ? -6.059 -9.562 20.223 1.00 48.44 107 GLU A N 1
ATOM 847 C CA . GLU A 1 107 ? -6.993 -8.825 21.087 1.00 48.44 107 GLU A CA 1
ATOM 848 C C . GLU A 1 107 ? -6.316 -7.634 21.768 1.00 48.44 107 GLU A C 1
ATOM 850 O O . GLU A 1 107 ? -6.849 -6.529 21.724 1.00 48.44 107 GLU A O 1
ATOM 855 N N . LYS A 1 108 ? -5.104 -7.809 22.312 1.00 50.62 108 LYS A N 1
ATOM 856 C CA . LYS A 1 108 ? -4.334 -6.692 22.885 1.00 50.62 108 LYS A CA 1
ATOM 857 C C . LYS A 1 108 ? -4.038 -5.586 21.873 1.00 50.62 108 LYS A C 1
ATOM 859 O O . LYS A 1 108 ? -4.103 -4.415 22.231 1.00 50.62 108 LYS A O 1
ATOM 864 N N . TRP A 1 109 ? -3.712 -5.931 20.629 1.00 44.38 109 TRP A N 1
ATOM 865 C CA . TRP A 1 109 ? -3.467 -4.938 19.580 1.00 44.38 109 TRP A CA 1
ATOM 866 C C . TRP A 1 109 ? -4.750 -4.188 19.192 1.00 44.38 109 TRP A C 1
ATOM 868 O O . TRP A 1 109 ? -4.727 -2.969 19.042 1.00 44.38 109 TRP A O 1
ATOM 878 N N . ARG A 1 110 ? -5.888 -4.893 19.126 1.00 39.56 110 ARG A N 1
ATOM 879 C CA . ARG A 1 110 ? -7.208 -4.306 18.854 1.00 39.56 110 ARG A CA 1
ATOM 880 C C . ARG A 1 110 ? -7.688 -3.382 19.978 1.00 39.56 110 ARG A C 1
ATOM 882 O O . ARG A 1 110 ? -8.220 -2.317 19.689 1.00 39.56 110 ARG A O 1
ATOM 889 N N . VAL A 1 111 ? -7.460 -3.756 21.239 1.00 51.84 111 VAL A N 1
ATOM 890 C CA . VAL A 1 111 ? -7.761 -2.918 22.416 1.00 51.84 111 VAL A CA 1
ATOM 891 C C . VAL A 1 111 ? -6.889 -1.660 22.420 1.00 51.84 111 VAL A C 1
ATOM 893 O O . VAL A 1 111 ? -7.407 -0.560 22.575 1.00 51.84 111 VAL A O 1
ATOM 896 N N . LYS A 1 112 ? -5.593 -1.788 22.118 1.00 46.88 112 LYS A N 1
ATOM 897 C CA . LYS A 1 112 ? -4.661 -0.650 22.079 1.00 46.88 112 LYS A CA 1
ATOM 898 C C . LYS A 1 112 ? -4.962 0.364 20.960 1.00 46.88 112 LYS A C 1
ATOM 900 O O . LYS A 1 112 ? -4.642 1.535 21.108 1.00 46.88 112 LYS A O 1
ATOM 905 N N . GLN A 1 113 ? -5.572 -0.078 19.857 1.00 41.09 113 GLN A N 1
ATOM 906 C CA . GLN A 1 113 ? -6.073 0.784 18.771 1.00 41.09 113 GLN A CA 1
ATOM 907 C C . GLN A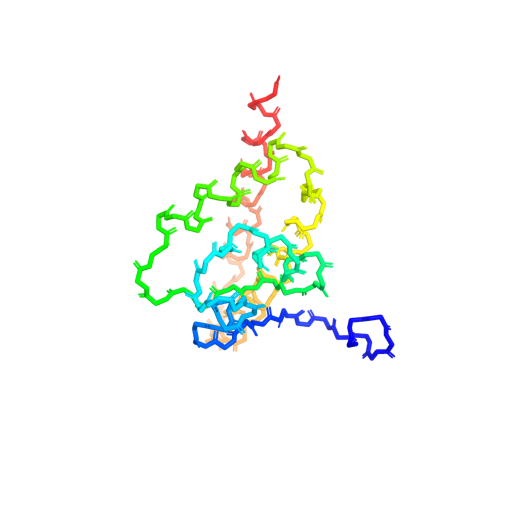 1 113 ? -7.393 1.496 19.124 1.00 41.09 113 GLN A C 1
ATOM 909 O O . GLN A 1 113 ? -7.661 2.580 18.617 1.00 41.09 113 GLN A O 1
ATOM 914 N N . LEU A 1 114 ? -8.219 0.905 19.994 1.00 44.53 114 LEU A N 1
ATOM 915 C CA . LEU A 1 114 ? -9.462 1.519 20.477 1.00 44.53 114 LEU A CA 1
ATOM 916 C C . LEU A 1 114 ? -9.217 2.531 21.606 1.00 44.53 114 LEU A C 1
ATOM 918 O O . LEU A 1 114 ? -9.968 3.491 21.710 1.00 44.53 114 LEU A O 1
ATOM 922 N N . GLU A 1 115 ? -8.168 2.344 22.410 1.00 43.72 115 GLU A N 1
ATOM 923 C CA . GLU A 1 115 ? -7.760 3.266 23.484 1.00 43.72 115 GLU A CA 1
ATOM 924 C C . GLU A 1 115 ? -6.996 4.509 22.987 1.00 43.72 115 GLU A C 1
ATOM 926 O O . GLU A 1 115 ? -6.793 5.444 23.757 1.00 43.72 115 GLU A O 1
ATOM 931 N N . SER A 1 116 ? -6.559 4.545 21.721 1.00 41.88 116 SER A N 1
ATOM 932 C CA . SER A 1 116 ? -5.877 5.708 21.122 1.00 41.88 116 SER A CA 1
ATOM 933 C C . SER A 1 116 ? -6.811 6.629 20.318 1.00 41.88 116 SER A C 1
ATOM 935 O O . SER A 1 116 ? -6.337 7.377 19.461 1.00 41.88 116 SER A O 1
ATOM 937 N N . ARG A 1 117 ? -8.123 6.534 20.548 1.00 40.78 117 ARG A N 1
ATOM 938 C CA . ARG A 1 117 ? -9.177 7.417 20.028 1.00 40.78 117 ARG A CA 1
ATOM 939 C C . ARG A 1 117 ? -9.847 8.142 21.185 1.00 40.78 117 ARG A C 1
ATOM 941 O O . ARG A 1 117 ? -10.256 9.299 20.957 1.00 40.78 117 ARG A O 1
#

InterPro domains:
  IPR001764 Glycoside hydrolase, family 3, N-terminal [PF00933] (1-81)
  IPR017853 Glycoside hydrolase superfamily [SSF51445] (1-85)
  IPR036962 Glycoside hydrolase, family 3, N-terminal domain superfamily [G3DSA:3.20.20.300] (1-100)
  IPR051915 Cellulose Degradation Glycosyl Hydrolase 3 [PTHR30620] (1-85)

Sequence (117 aa):
LKQKLGFKGFVISDWEGLDRLSEPWGSNYRNCLKTAVNAGIDMVMVPFNYKQFVQDMTDLVESGEVPIARVDDAVERILRVKFVAVSLNTLSRTDLCWQLLAARNIEKWRVKQLESR